Protein AF-A0A3D2S8W1-F1 (afdb_monomer_lite)

Sequence (60 aa):
YIDMPDGKMFHSITYGKNAMGSYAYALNKKERWQVILYINSLQDARLAENASPVQENVSQ

pLDDT: mean 79.94, std 14.95, range [41.97, 93.62]

Foldseek 3Di:
DLPDDLVVQLVCQQPNDDPGHHCVVVDDSVRSVVVSVVVNVVSVVVVVVVPPDPDDDDDD

Secondary structure (DSSP, 8-state):
-----HHHHHHHHHH-BTTBPP-TTT--HHHHHHHHHHHHHHHHHHHHHHTS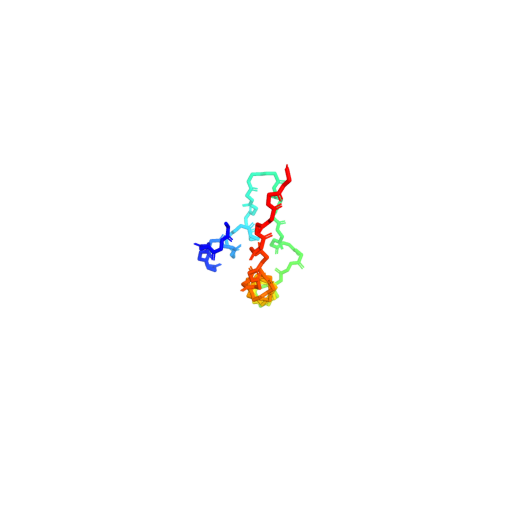--------

Structure (mmCIF, N/CA/C/O backbone):
data_AF-A0A3D2S8W1-F1
#
_entry.id   AF-A0A3D2S8W1-F1
#
loop_
_atom_site.group_PDB
_atom_site.id
_atom_site.type_symbol
_atom_site.label_atom_id
_atom_site.label_alt_id
_atom_site.label_comp_id
_atom_site.label_asym_id
_atom_site.label_entity_id
_atom_site.label_seq_id
_atom_site.pdbx_PDB_ins_code
_atom_site.Cartn_x
_atom_site.Cartn_y
_atom_site.Cartn_z
_atom_site.occupancy
_atom_site.B_iso_or_equiv
_atom_site.auth_seq_id
_atom_site.auth_comp_id
_atom_site.auth_asym_id
_atom_site.auth_atom_id
_atom_site.pdbx_PDB_model_num
ATOM 1 N N . TYR A 1 1 ? -13.064 9.564 -0.521 1.00 51.69 1 TYR A N 1
ATOM 2 C CA . TYR A 1 1 ? -11.789 8.824 -0.648 1.00 51.69 1 TYR A CA 1
ATOM 3 C C . TYR A 1 1 ? -11.552 7.917 0.571 1.00 51.69 1 TYR A C 1
ATOM 5 O O . TYR A 1 1 ? -10.411 7.648 0.888 1.00 51.69 1 TYR A O 1
ATOM 13 N N . ILE A 1 2 ? -12.619 7.449 1.236 1.00 56.22 2 ILE A N 1
ATOM 14 C CA . ILE A 1 2 ? -12.571 6.661 2.486 1.00 56.22 2 ILE A CA 1
ATOM 15 C C . ILE A 1 2 ? -12.722 5.149 2.208 1.00 56.22 2 ILE A C 1
ATOM 17 O O . ILE A 1 2 ? -12.421 4.324 3.052 1.00 56.22 2 ILE A O 1
ATOM 21 N N . ASP A 1 3 ? -13.110 4.791 0.981 1.00 63.72 3 ASP A N 1
ATOM 22 C CA . ASP A 1 3 ? -13.474 3.426 0.576 1.00 63.72 3 ASP A CA 1
ATOM 23 C C . ASP A 1 3 ? -12.533 2.866 -0.511 1.00 63.72 3 ASP A C 1
ATOM 25 O O . ASP A 1 3 ? -12.929 2.102 -1.392 1.00 63.72 3 ASP A O 1
ATOM 29 N N . MET A 1 4 ? -11.277 3.330 -0.560 1.00 77.50 4 MET A N 1
ATOM 30 C CA . MET A 1 4 ? -10.320 2.767 -1.517 1.00 77.50 4 MET A CA 1
ATOM 31 C C . MET A 1 4 ? -9.714 1.487 -0.929 1.00 77.50 4 MET A C 1
ATOM 33 O O . MET A 1 4 ? -9.045 1.576 0.093 1.00 77.50 4 MET A O 1
ATOM 37 N N . PRO A 1 5 ? -9.865 0.318 -1.580 1.00 86.38 5 PRO A N 1
ATOM 38 C CA . PRO A 1 5 ? -9.267 -0.909 -1.073 1.00 86.38 5 PRO A CA 1
ATOM 39 C C . PRO A 1 5 ? -7.737 -0.823 -1.095 1.00 86.38 5 PRO A C 1
ATOM 41 O O . PRO A 1 5 ? -7.149 -0.350 -2.077 1.00 86.38 5 PRO A O 1
ATOM 44 N N . ASP A 1 6 ? -7.094 -1.355 -0.054 1.00 87.06 6 ASP A N 1
ATOM 45 C CA . ASP A 1 6 ? -5.638 -1.312 0.150 1.00 87.06 6 ASP A CA 1
ATOM 46 C C . ASP A 1 6 ? -4.840 -1.793 -1.072 1.00 87.06 6 ASP A C 1
ATOM 48 O O . ASP A 1 6 ? -3.808 -1.223 -1.428 1.00 87.06 6 ASP A O 1
ATOM 52 N N . GLY A 1 7 ? -5.344 -2.800 -1.795 1.00 88.94 7 GLY A N 1
ATOM 53 C CA . GLY A 1 7 ? -4.705 -3.300 -3.017 1.00 88.94 7 GLY A CA 1
ATOM 54 C C . GLY A 1 7 ? -4.587 -2.244 -4.125 1.00 88.94 7 GLY A C 1
ATOM 55 O O . GLY A 1 7 ? -3.590 -2.200 -4.849 1.00 88.94 7 GLY A O 1
ATOM 56 N N . LYS A 1 8 ? -5.563 -1.337 -4.234 1.00 89.06 8 LYS A N 1
ATOM 57 C CA . LYS A 1 8 ? -5.550 -0.240 -5.213 1.00 89.06 8 LYS A CA 1
ATOM 58 C C . LYS A 1 8 ? -4.583 0.871 -4.797 1.00 89.06 8 LYS A C 1
ATOM 60 O O . LYS A 1 8 ? -3.936 1.472 -5.660 1.00 89.06 8 LYS A O 1
ATOM 65 N N . MET A 1 9 ? -4.433 1.095 -3.491 1.00 88.75 9 MET A N 1
ATOM 66 C CA . MET A 1 9 ? -3.412 1.985 -2.928 1.00 88.75 9 MET A CA 1
ATOM 67 C C . MET A 1 9 ? -2.011 1.430 -3.211 1.00 88.75 9 MET A C 1
ATOM 69 O O . MET A 1 9 ? -1.170 2.133 -3.770 1.00 88.75 9 MET A O 1
ATOM 73 N N . PHE A 1 10 ? -1.790 0.137 -2.954 1.00 91.00 10 PHE A N 1
ATOM 74 C CA . PHE A 1 10 ? -0.522 -0.537 -3.238 1.00 91.00 10 PHE A CA 1
ATOM 75 C C . PHE A 1 10 ? -0.139 -0.466 -4.722 1.00 91.00 10 PHE A C 1
ATOM 77 O O . PHE A 1 10 ? 1.019 -0.198 -5.060 1.00 91.00 10 PHE A O 1
ATOM 84 N N . HIS A 1 11 ? -1.113 -0.670 -5.613 1.00 90.88 11 HIS A N 1
ATOM 85 C CA . HIS A 1 11 ? -0.904 -0.548 -7.053 1.00 90.88 11 HIS A CA 1
ATOM 86 C C . HIS A 1 11 ? -0.514 0.883 -7.447 1.00 90.88 11 HIS A C 1
ATOM 88 O O . HIS A 1 11 ? 0.448 1.065 -8.188 1.00 90.88 11 HIS A O 1
ATOM 94 N N . SER A 1 12 ? -1.191 1.893 -6.893 1.00 90.81 12 SER A N 1
ATOM 95 C CA . SER A 1 12 ? -0.907 3.306 -7.183 1.00 90.81 12 SER A CA 1
ATOM 96 C C 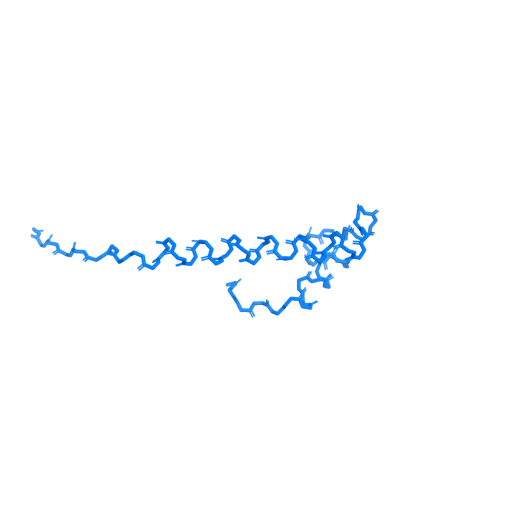. SER A 1 12 ? 0.481 3.735 -6.693 1.00 90.81 12 SER A C 1
ATOM 98 O O . SER A 1 12 ? 1.170 4.470 -7.387 1.00 90.81 12 SER A O 1
ATOM 100 N N . ILE A 1 13 ? 0.938 3.243 -5.537 1.00 89.00 13 ILE A N 1
ATOM 101 C CA . ILE A 1 13 ? 2.296 3.520 -5.036 1.00 89.00 13 ILE A CA 1
ATOM 102 C C . ILE A 1 13 ? 3.347 2.803 -5.898 1.00 89.00 13 ILE A C 1
ATOM 104 O O . ILE A 1 13 ? 4.419 3.340 -6.171 1.00 89.00 13 ILE A O 1
ATOM 108 N N . THR A 1 14 ? 3.043 1.586 -6.354 1.00 90.25 14 THR A N 1
ATOM 109 C CA . THR A 1 14 ? 3.983 0.772 -7.134 1.00 90.25 14 THR A CA 1
ATOM 110 C C . THR A 1 14 ? 4.126 1.259 -8.571 1.00 90.25 14 THR A C 1
ATOM 112 O O . THR A 1 14 ? 5.246 1.388 -9.050 1.00 90.25 14 THR A O 1
ATOM 115 N N . TYR A 1 15 ? 3.033 1.547 -9.267 1.00 90.31 15 TYR A N 1
ATOM 116 C CA . TYR A 1 15 ? 3.063 1.882 -10.695 1.00 90.31 15 TYR A CA 1
ATOM 117 C C . TYR A 1 15 ? 2.829 3.367 -10.977 1.00 90.31 15 TYR A C 1
ATOM 119 O O . TYR A 1 15 ? 3.018 3.809 -12.105 1.00 90.31 15 TYR A O 1
ATOM 127 N N . GLY A 1 16 ? 2.481 4.149 -9.956 1.00 88.12 16 GLY A N 1
ATOM 128 C CA . GLY A 1 16 ? 1.992 5.507 -10.145 1.00 88.12 16 GLY A CA 1
ATOM 129 C C . GLY A 1 16 ? 0.519 5.522 -10.561 1.00 88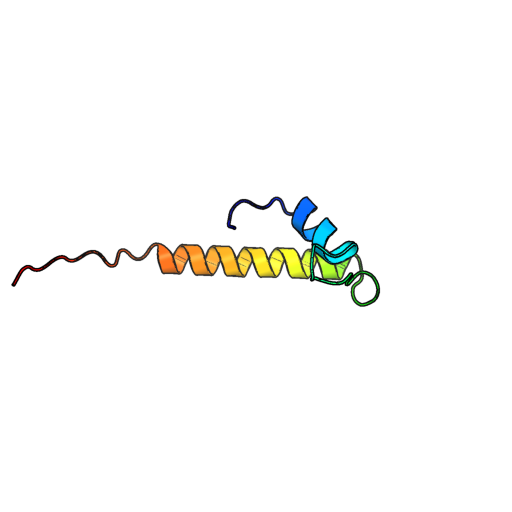.12 16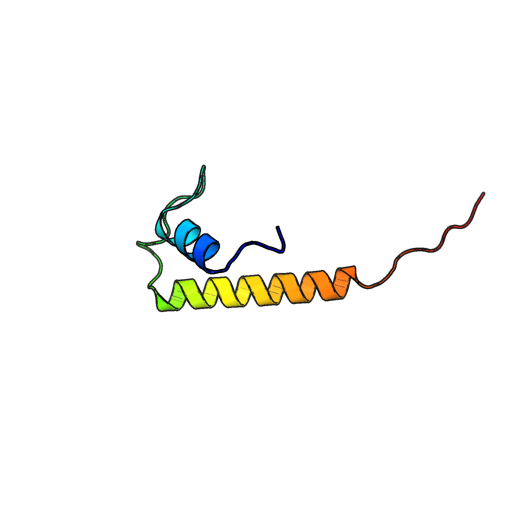 GLY A C 1
ATOM 130 O O . GLY A 1 16 ? -0.088 4.495 -10.876 1.00 88.12 16 GLY A O 1
ATOM 131 N N . LYS A 1 17 ? -0.085 6.709 -10.532 1.00 86.50 17 LYS A N 1
ATOM 132 C CA . LYS A 1 17 ? -1.463 6.943 -10.982 1.00 86.50 17 LYS A CA 1
ATOM 133 C C . LYS A 1 17 ? -1.620 8.394 -11.428 1.00 86.50 17 LYS A C 1
ATOM 135 O O . LYS A 1 17 ? -1.417 9.308 -10.632 1.00 86.50 17 LYS A O 1
ATOM 140 N N . ASN A 1 18 ? -2.079 8.614 -12.659 1.00 87.56 18 ASN A N 1
ATOM 141 C CA . ASN A 1 18 ? -2.188 9.950 -13.257 1.00 87.56 18 ASN A CA 1
ATOM 142 C C . ASN A 1 18 ? -0.842 10.701 -13.171 1.00 87.56 18 ASN A C 1
ATOM 144 O O . ASN A 1 18 ? 0.159 10.212 -13.679 1.00 87.56 18 ASN A O 1
ATOM 148 N N . ALA A 1 19 ? -0.813 11.858 -12.504 1.00 89.44 19 ALA A N 1
ATOM 149 C CA . ALA A 1 19 ? 0.388 12.666 -12.300 1.00 89.44 19 ALA A CA 1
ATOM 150 C C . ALA A 1 19 ? 1.309 12.158 -11.169 1.00 89.44 19 ALA A C 1
ATOM 152 O O . ALA A 1 19 ? 2.401 12.689 -10.987 1.00 89.44 19 ALA A O 1
ATOM 153 N N . MET A 1 20 ? 0.891 11.153 -10.390 1.00 87.75 20 MET A N 1
ATOM 154 C CA . MET A 1 20 ? 1.729 10.547 -9.353 1.00 87.75 20 MET A CA 1
ATOM 155 C C . MET A 1 20 ? 2.677 9.525 -9.992 1.00 87.75 20 MET A C 1
ATOM 157 O O . MET A 1 20 ? 2.212 8.539 -10.565 1.00 87.75 20 MET A O 1
ATOM 161 N N . GLY A 1 21 ? 3.989 9.757 -9.884 1.00 85.88 21 GLY A N 1
ATOM 162 C CA . GLY A 1 21 ? 5.025 8.840 -10.369 1.00 85.88 21 GLY A CA 1
ATOM 163 C C . GLY A 1 21 ? 5.090 7.520 -9.590 1.00 85.88 21 GLY A C 1
ATOM 164 O O . GLY A 1 21 ? 4.482 7.367 -8.530 1.00 85.88 21 GLY A O 1
ATOM 165 N N . SER A 1 22 ? 5.841 6.553 -10.120 1.00 87.38 22 SER A N 1
ATOM 166 C CA . SER A 1 22 ? 6.0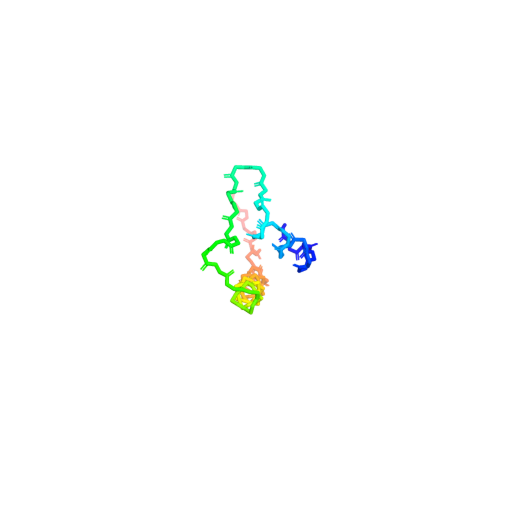93 5.280 -9.437 1.00 87.38 22 SER A CA 1
ATOM 167 C C . SER A 1 22 ? 7.069 5.467 -8.276 1.00 87.38 22 SER A C 1
ATOM 169 O O . SER A 1 22 ? 8.160 6.007 -8.450 1.00 87.38 22 SER A O 1
ATOM 171 N N . TYR A 1 23 ? 6.713 4.935 -7.107 1.00 85.38 23 TYR A N 1
ATOM 172 C CA . TYR A 1 23 ? 7.599 4.855 -5.941 1.00 85.38 23 TYR A CA 1
ATOM 173 C C . TYR A 1 23 ? 8.229 3.467 -5.782 1.00 85.38 23 TYR A C 1
ATOM 175 O O . TYR A 1 23 ? 8.815 3.166 -4.742 1.00 85.38 23 TYR A O 1
ATOM 183 N N . ALA A 1 24 ? 8.139 2.603 -6.800 1.00 84.25 24 ALA A N 1
ATOM 184 C CA . ALA A 1 24 ? 8.699 1.253 -6.733 1.00 84.25 24 ALA A CA 1
ATOM 185 C C . ALA A 1 24 ? 10.224 1.240 -6.561 1.00 84.25 24 ALA A C 1
ATOM 187 O O . ALA A 1 24 ? 10.740 0.295 -5.973 1.00 84.25 24 ALA A O 1
ATOM 188 N N . TYR A 1 25 ? 10.919 2.270 -7.054 1.00 87.50 25 TYR A N 1
ATOM 189 C CA . TYR A 1 25 ? 12.369 2.411 -6.906 1.00 87.50 25 TYR A CA 1
ATOM 190 C C . TYR A 1 25 ? 12.783 2.855 -5.495 1.00 87.50 25 TYR A C 1
ATOM 192 O O . TYR A 1 25 ? 13.837 2.464 -5.010 1.00 87.50 25 TYR A O 1
ATOM 200 N N . ALA A 1 26 ? 11.951 3.663 -4.833 1.00 86.88 26 ALA A N 1
ATOM 201 C CA . ALA A 1 26 ? 12.280 4.254 -3.539 1.00 86.88 26 ALA A CA 1
ATOM 202 C C . ALA A 1 26 ? 11.867 3.378 -2.345 1.00 86.88 26 ALA A C 1
ATOM 204 O O . ALA A 1 26 ? 12.437 3.521 -1.270 1.00 86.88 26 ALA A O 1
ATOM 205 N N . LEU A 1 27 ? 10.864 2.506 -2.512 1.00 88.50 27 LEU A N 1
ATOM 206 C CA . LEU A 1 27 ? 10.256 1.758 -1.409 1.00 88.50 27 LEU A CA 1
ATOM 207 C C . LEU A 1 27 ? 10.202 0.255 -1.691 1.00 88.50 27 LEU A C 1
ATOM 209 O O . LEU A 1 27 ? 9.677 -0.203 -2.713 1.00 88.50 27 LEU A O 1
ATOM 213 N N . ASN A 1 28 ? 10.621 -0.550 -0.720 1.00 91.88 28 ASN A N 1
ATOM 214 C CA . ASN A 1 28 ? 10.443 -1.997 -0.745 1.00 91.88 28 ASN A CA 1
ATOM 215 C C . ASN A 1 28 ? 8.970 -2.381 -0.536 1.00 91.88 28 ASN A C 1
ATOM 217 O O . ASN A 1 28 ? 8.125 -1.576 -0.138 1.00 91.88 28 ASN A O 1
ATOM 221 N N . LYS A 1 29 ? 8.616 -3.643 -0.814 1.00 90.31 29 LYS A N 1
ATOM 222 C CA . LYS A 1 29 ? 7.231 -4.131 -0.668 1.00 90.31 29 LYS A CA 1
ATOM 223 C C . LYS A 1 29 ? 6.696 -3.927 0.754 1.00 90.31 29 LYS A C 1
ATOM 225 O O . LYS A 1 29 ? 5.555 -3.513 0.912 1.00 90.31 29 LYS A O 1
ATOM 230 N N . LYS A 1 30 ? 7.521 -4.192 1.772 1.00 92.75 30 LYS A N 1
ATOM 231 C CA . LYS A 1 30 ? 7.153 -4.025 3.186 1.00 92.75 30 LYS A CA 1
ATOM 232 C C . LYS A 1 30 ? 6.868 -2.561 3.531 1.00 92.75 30 LYS A C 1
ATOM 234 O O . LYS A 1 30 ? 5.838 -2.271 4.124 1.00 92.75 30 LYS A O 1
ATOM 239 N N . GLU A 1 31 ? 7.739 -1.657 3.097 1.00 92.31 31 GLU A N 1
ATOM 240 C CA . GLU A 1 31 ? 7.617 -0.219 3.365 1.00 92.31 31 GLU A CA 1
ATOM 241 C C . GLU A 1 31 ? 6.358 0.362 2.714 1.00 92.31 31 GLU A C 1
ATOM 243 O O . GLU A 1 31 ? 5.639 1.138 3.335 1.00 92.31 31 GLU A O 1
ATOM 248 N N . ARG A 1 32 ? 6.004 -0.105 1.509 1.00 91.62 32 ARG A N 1
ATOM 249 C CA . ARG A 1 32 ? 4.735 0.253 0.856 1.00 91.62 32 ARG A CA 1
ATOM 250 C C . ARG A 1 32 ? 3.511 -0.123 1.691 1.00 91.62 32 ARG A C 1
ATOM 252 O O . ARG A 1 32 ? 2.589 0.678 1.796 1.00 91.62 32 ARG A O 1
ATOM 259 N N . TRP A 1 33 ? 3.503 -1.304 2.311 1.00 92.69 33 TRP A N 1
ATOM 260 C CA . TRP A 1 33 ? 2.418 -1.704 3.214 1.00 92.69 33 TRP A CA 1
ATOM 261 C C . TRP A 1 33 ? 2.377 -0.862 4.489 1.00 92.69 33 TRP A C 1
ATOM 263 O O . TRP A 1 33 ? 1.295 -0.495 4.933 1.00 92.69 33 TRP A O 1
ATOM 273 N N . GLN A 1 34 ? 3.533 -0.495 5.048 1.00 93.62 34 GLN A N 1
ATOM 274 C CA . GLN A 1 34 ? 3.592 0.380 6.224 1.00 93.62 34 GLN A CA 1
ATOM 275 C C . GLN A 1 34 ? 3.018 1.772 5.934 1.00 93.62 34 GLN A C 1
ATOM 277 O O . GLN A 1 34 ? 2.280 2.307 6.755 1.00 93.62 34 GLN A O 1
ATOM 282 N N . VAL A 1 35 ? 3.294 2.330 4.751 1.00 91.38 35 VAL A N 1
ATOM 283 C CA . VAL A 1 35 ? 2.710 3.607 4.314 1.00 91.38 35 VAL A CA 1
ATOM 284 C C . VAL A 1 35 ? 1.186 3.514 4.217 1.00 91.38 35 VAL A C 1
ATOM 286 O O . VAL A 1 35 ? 0.497 4.407 4.700 1.00 91.38 35 VAL A O 1
ATOM 289 N N . ILE A 1 36 ? 0.650 2.430 3.647 1.00 90.88 36 ILE A N 1
ATOM 290 C CA . ILE A 1 36 ? -0.805 2.219 3.544 1.00 90.88 36 ILE A CA 1
ATOM 291 C C . ILE A 1 36 ? -1.441 2.131 4.936 1.00 90.88 36 ILE A C 1
ATOM 293 O O . ILE A 1 36 ? -2.417 2.827 5.198 1.00 90.88 36 ILE A O 1
ATOM 297 N N . LEU A 1 37 ? -0.855 1.349 5.848 1.00 92.00 37 LEU A N 1
ATOM 298 C CA . LEU A 1 37 ? -1.336 1.233 7.230 1.00 92.00 37 LEU A CA 1
ATOM 299 C C . LEU A 1 37 ? -1.337 2.585 7.951 1.00 92.00 37 LEU A C 1
ATOM 301 O O . LEU A 1 37 ? -2.294 2.917 8.649 1.00 92.00 37 LEU A O 1
ATOM 305 N N . TYR A 1 38 ? -0.289 3.385 7.752 1.00 92.38 38 TYR A N 1
ATOM 306 C CA . TYR A 1 38 ? -0.214 4.723 8.325 1.00 92.38 38 TYR A CA 1
ATOM 307 C C . TYR A 1 38 ? -1.300 5.644 7.754 1.00 92.38 38 TYR A C 1
ATOM 309 O O . TYR A 1 38 ? -2.015 6.292 8.515 1.00 92.38 38 TYR A O 1
ATOM 317 N N . ILE A 1 39 ? -1.497 5.649 6.433 1.00 88.81 39 ILE A N 1
ATOM 318 C CA . ILE A 1 39 ? -2.569 6.414 5.779 1.00 88.81 39 ILE A CA 1
ATOM 319 C C . ILE A 1 39 ? -3.948 5.989 6.309 1.00 88.81 39 ILE A C 1
ATOM 321 O O . ILE A 1 39 ? -4.781 6.854 6.578 1.00 88.81 39 ILE A O 1
ATOM 325 N N . ASN A 1 40 ? -4.191 4.693 6.519 1.00 87.81 40 ASN A N 1
ATOM 326 C CA . ASN A 1 40 ? -5.436 4.189 7.112 1.00 87.81 40 ASN A CA 1
ATOM 327 C C . ASN A 1 40 ? -5.633 4.717 8.539 1.00 87.81 40 ASN A C 1
ATOM 329 O O . ASN A 1 40 ? -6.672 5.306 8.815 1.00 87.81 40 ASN A O 1
ATOM 333 N N . SER A 1 41 ? -4.604 4.668 9.391 1.00 88.88 41 SER A N 1
ATOM 334 C CA . SER A 1 41 ? -4.690 5.238 10.746 1.00 88.88 41 SER A CA 1
ATOM 335 C C . SER A 1 41 ? -4.986 6.745 10.761 1.00 88.88 41 SER A C 1
ATOM 337 O O . SER A 1 41 ? -5.746 7.220 11.601 1.00 88.88 41 SER A O 1
ATOM 339 N N . LEU A 1 42 ? -4.438 7.504 9.803 1.00 88.81 42 LEU A N 1
ATOM 340 C CA . LEU A 1 42 ? -4.713 8.936 9.662 1.00 88.81 42 LEU A CA 1
ATOM 341 C C . LEU A 1 42 ? -6.144 9.209 9.190 1.00 88.81 42 LEU A C 1
ATOM 343 O O . LEU A 1 42 ? -6.761 10.180 9.628 1.00 88.81 42 LEU A O 1
ATOM 347 N N . GLN A 1 43 ? -6.673 8.380 8.288 1.00 86.31 43 GLN A N 1
ATOM 348 C CA . GLN A 1 43 ? -8.063 8.486 7.842 1.00 86.31 43 GLN A CA 1
ATOM 349 C C . GLN A 1 43 ? -9.023 8.154 8.983 1.00 86.31 43 GLN A C 1
ATOM 351 O O . GLN A 1 43 ? -9.960 8.917 9.190 1.00 86.31 43 GLN A O 1
ATOM 356 N N . ASP A 1 44 ? -8.754 7.101 9.756 1.00 85.25 44 ASP A N 1
ATOM 357 C CA . ASP A 1 44 ? -9.548 6.732 10.932 1.00 85.25 44 ASP A CA 1
ATOM 358 C C . ASP A 1 44 ? -9.534 7.841 11.989 1.00 85.25 44 ASP A C 1
ATOM 360 O O . ASP A 1 44 ? -10.588 8.242 12.482 1.00 85.25 44 ASP A O 1
ATOM 364 N N . ALA A 1 45 ? -8.360 8.411 12.279 1.00 85.44 45 ALA A N 1
ATOM 365 C CA . ALA A 1 45 ? -8.238 9.549 13.187 1.00 85.44 45 ALA A CA 1
ATOM 366 C C . ALA A 1 45 ? -9.039 10.766 12.690 1.00 85.44 45 ALA A C 1
ATOM 368 O O . ALA A 1 45 ? -9.777 11.386 13.454 1.00 85.44 45 ALA A O 1
ATOM 369 N N . ARG A 1 46 ? -8.961 11.076 11.390 1.00 82.69 46 ARG A N 1
ATOM 370 C CA . ARG A 1 46 ? -9.719 12.178 10.781 1.00 82.69 46 ARG A CA 1
ATOM 371 C C . ARG A 1 46 ? -11.227 11.921 10.788 1.00 82.69 46 ARG A C 1
ATOM 373 O O . ARG A 1 46 ? -12.004 12.858 10.952 1.00 82.69 46 ARG A O 1
ATOM 380 N N . LEU A 1 47 ? -11.649 10.676 10.586 1.00 78.44 47 LEU A N 1
ATOM 381 C CA . LEU A 1 47 ? -13.053 10.275 10.664 1.00 78.44 47 LEU A CA 1
ATOM 382 C C . LEU A 1 47 ? -13.586 10.420 12.090 1.00 78.44 47 LEU A C 1
ATOM 384 O O . LEU A 1 47 ? -14.694 10.925 12.257 1.00 78.44 47 LEU A O 1
ATOM 388 N N . ALA A 1 48 ? -12.788 10.050 13.095 1.00 73.69 48 ALA A N 1
ATOM 389 C CA . ALA A 1 48 ? -13.126 10.228 14.502 1.00 73.69 48 ALA A CA 1
ATOM 390 C C . ALA A 1 48 ? -13.262 11.713 14.891 1.00 73.69 48 ALA A C 1
ATOM 392 O O . ALA A 1 48 ? -14.216 12.069 15.577 1.00 73.69 48 ALA A O 1
ATOM 393 N N . GLU A 1 49 ? -12.380 12.598 14.411 1.00 70.38 49 GLU A N 1
ATOM 394 C CA . GLU A 1 49 ? -12.511 14.048 14.643 1.00 70.38 49 GLU A CA 1
ATOM 395 C C . GLU A 1 49 ? -13.749 14.647 13.957 1.00 70.38 49 GLU A C 1
ATOM 397 O O . GLU A 1 49 ? -14.491 15.419 14.563 1.00 70.38 49 GLU A O 1
ATOM 402 N N . ASN A 1 50 ? -14.014 14.257 12.708 1.00 62.59 50 ASN A N 1
ATOM 403 C CA . ASN A 1 50 ? -15.183 14.693 11.937 1.00 62.59 50 ASN A CA 1
ATOM 404 C C . ASN A 1 50 ? -16.525 14.196 12.518 1.00 62.59 50 ASN A C 1
ATOM 406 O O . ASN A 1 50 ? -17.569 14.767 12.218 1.00 62.59 50 ASN A O 1
ATOM 410 N N . ALA A 1 51 ? -16.521 13.149 13.346 1.00 59.81 51 ALA A N 1
ATOM 411 C CA . ALA A 1 51 ? -17.723 12.645 14.008 1.00 59.81 51 ALA A CA 1
ATOM 412 C C . ALA A 1 51 ? -18.170 13.496 15.217 1.00 59.81 51 ALA A C 1
ATOM 414 O O . ALA A 1 51 ? -19.204 13.195 15.811 1.00 59.81 51 ALA A O 1
ATOM 415 N N . SER A 1 52 ? -17.443 14.565 15.568 1.00 51.50 52 SER A N 1
ATOM 416 C CA . SER A 1 52 ? -17.940 15.585 16.500 1.00 51.50 52 SER A CA 1
ATOM 417 C C . SER A 1 52 ? -18.987 16.455 15.784 1.00 51.50 52 SER A C 1
ATOM 419 O O . SER A 1 52 ? -18.631 17.177 14.849 1.00 51.50 52 SER A O 1
ATOM 421 N N . PRO A 1 53 ? -20.278 16.412 16.169 1.00 56.44 53 PRO A N 1
ATOM 422 C CA . PRO A 1 53 ? -21.318 17.156 15.479 1.00 56.44 53 PRO A CA 1
ATOM 423 C C . PRO A 1 53 ? -21.207 18.638 15.840 1.00 56.44 53 PRO A C 1
ATOM 425 O O . PRO A 1 53 ? -21.672 19.068 16.890 1.00 56.44 53 PRO A O 1
ATOM 428 N N . VAL A 1 54 ? -20.644 19.456 14.955 1.00 59.38 54 VAL A N 1
ATOM 429 C CA . VAL A 1 54 ? -20.971 20.887 14.949 1.00 59.38 54 VAL A CA 1
ATOM 430 C C . VAL A 1 54 ? -22.292 21.076 14.205 1.00 59.38 54 VAL A C 1
ATOM 432 O O . VAL A 1 54 ? -22.333 21.391 13.019 1.00 59.38 54 VAL A O 1
ATOM 435 N N . GLN A 1 55 ? -23.390 20.846 14.925 1.00 56.75 55 GLN A N 1
ATOM 436 C CA . GLN A 1 55 ? -24.708 21.391 14.610 1.00 56.75 55 GLN A CA 1
ATOM 437 C C . GLN A 1 55 ? -25.257 22.096 15.852 1.00 56.75 55 GLN A C 1
ATOM 439 O O . GLN A 1 55 ? -25.762 21.441 16.755 1.00 56.75 55 GLN A O 1
ATOM 444 N N . GLU A 1 56 ? -25.234 23.429 15.855 1.00 45.34 56 GLU A N 1
ATOM 445 C CA . GLU A 1 56 ? -26.219 24.221 16.595 1.00 45.34 56 GLU A CA 1
ATOM 446 C C . GLU A 1 56 ? -26.591 25.460 15.762 1.00 45.34 56 GLU A C 1
ATOM 448 O O . GLU A 1 56 ? -25.798 26.375 15.555 1.00 45.34 56 GLU A O 1
ATOM 453 N N . ASN A 1 57 ? -27.801 25.417 15.196 1.00 59.22 57 ASN A N 1
ATOM 454 C CA . ASN A 1 57 ? -28.498 26.543 14.578 1.00 59.22 57 ASN A CA 1
ATOM 455 C C . ASN A 1 57 ? -28.901 27.542 15.672 1.00 59.22 57 ASN A C 1
ATOM 457 O O . ASN A 1 57 ? -29.609 27.133 16.587 1.00 59.22 57 ASN A O 1
ATOM 461 N N . VAL A 1 58 ? -28.629 28.844 15.513 1.00 53.69 58 VAL A N 1
ATOM 462 C CA . VAL A 1 58 ? -29.498 29.877 16.105 1.00 53.69 58 VAL A CA 1
ATOM 463 C C . VAL A 1 58 ? -29.712 31.018 15.111 1.00 53.69 58 VAL A C 1
ATOM 465 O O . VAL A 1 58 ? -28.780 31.696 14.689 1.00 53.69 58 VAL A O 1
ATOM 468 N N . SER A 1 59 ? -30.982 31.176 14.748 1.00 44.84 59 SER A N 1
ATOM 469 C CA . SER A 1 59 ? -31.580 32.278 14.004 1.00 44.84 59 SER A CA 1
ATOM 470 C C . SER A 1 59 ? -31.260 33.644 14.630 1.00 44.84 59 SER A C 1
ATOM 472 O O . SER A 1 59 ? -31.476 33.843 15.829 1.00 44.84 59 SER A O 1
ATOM 474 N N . GLN A 1 60 ? -30.8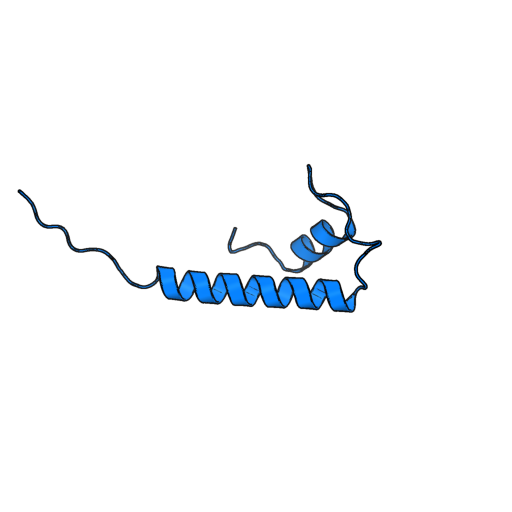56 34.602 13.799 1.00 41.97 60 GLN A N 1
ATOM 475 C CA . GLN A 1 60 ? -31.184 36.024 13.943 1.00 41.97 60 GLN A CA 1
ATOM 476 C C . GLN A 1 60 ? -31.611 36.531 12.569 1.00 41.97 60 GLN A C 1
ATOM 478 O O . GLN A 1 60 ? -30.860 36.272 11.602 1.00 41.97 60 GLN A O 1
#

Radius of gyration: 16.96 Å; chains: 1; bounding box: 44×40×30 Å